Protein 7LXP (pdb70)

Solvent-accessible surface area: 10635 Å² total

Structure (mmCIF, N/CA/C/O backbone):
data_7LXP
#
_entry.id   7LXP
#
_cell.length_a   51.139
_cell.length_b   19.520
_cell.length_c   60.591
_cell.angle_alpha   90.00
_cell.angle_beta   109.37
_cell.angle_gamma   90.00
#
_symmetry.space_group_name_H-M   'P 1 21 1'
#
loop_
_entity.id
_entity.type
_entity.pdbx_description
1 polymer 'Collagen mimetic peptide'
2 water water
#
loop_
_atom_site.group_PDB
_atom_site.id
_atom_site.type_symbol
_atom_site.label_atom_id
_atom_site.label_alt_id
_atom_site.label_comp_id
_atom_site.label_asym_id
_atom_site.label_entity_id
_atom_site.label_seq_id
_atom_site.pdbx_PDB_ins_code
_atom_site.Cartn_x
_atom_site.Cartn_y
_atom_site.Cartn_z
_atom_site.occupancy
_atom_site.B_iso_or_equiv
_atom_site.auth_seq_id
_atom_site.auth_comp_id
_atom_site.auth_asym_id
_atom_site.auth_atom_id
_atom_site.pdbx_PDB_model_num
ATOM 1 N N . PRO A 1 1 ? 55.068 3.913 -22.7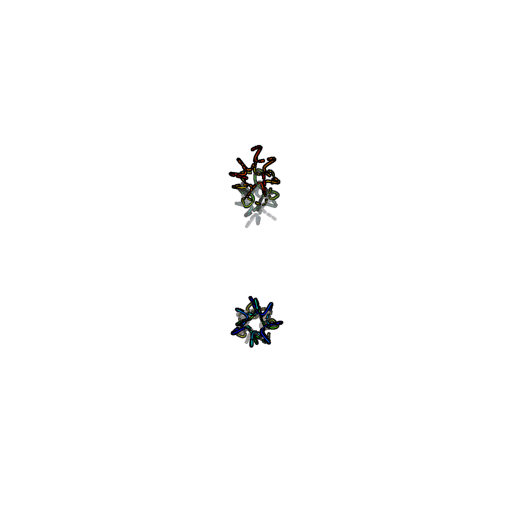28 1.00 17.78 1 PRO A N 1
ATOM 2 C CA . PRO A 1 1 ? 54.161 4.775 -21.967 1.00 17.39 1 PRO A CA 1
ATOM 3 C C . PRO A 1 1 ? 53.719 4.103 -20.675 1.00 12.22 1 PRO A C 1
ATOM 4 O O . PRO A 1 1 ? 53.855 2.891 -20.559 1.00 10.76 1 PRO A O 1
ATOM 32 N N . GLY A 1 3 ? 51.172 2.326 -18.017 1.00 7.03 3 GLY A N 1
ATOM 33 C CA . GLY A 1 3 ? 50.047 1.432 -18.206 1.00 6.95 3 GLY A CA 1
ATOM 34 C C . GLY A 1 3 ? 48.719 2.111 -18.021 1.00 6.71 3 GLY A C 1
ATOM 35 O O . GLY A 1 3 ? 48.640 3.292 -17.633 1.00 6.59 3 GLY A O 1
ATOM 39 N N . PRO A 1 4 ? 47.644 1.376 -18.284 1.00 6.66 4 PRO A N 1
ATOM 40 C CA . PRO A 1 4 ? 46.298 1.912 -18.085 1.00 8.61 4 PRO A CA 1
ATOM 41 C C . PRO A 1 4 ? 45.940 1.938 -16.614 1.00 6.75 4 PRO A C 1
ATOM 42 O O . PRO A 1 4 ? 46.595 1.292 -15.800 1.00 6.23 4 PRO A O 1
ATOM 68 N N . GLY A 1 6 ? 44.136 0.989 -13.120 1.00 5.72 6 GLY A N 1
ATOM 69 C CA . GLY A 1 6 ? 43.634 -0.226 -12.533 1.00 5.74 6 GLY A CA 1
ATOM 70 C C . GLY A 1 6 ? 42.120 -0.297 -12.542 1.00 5.59 6 GLY A C 1
ATOM 71 O O . GLY A 1 6 ? 41.433 0.653 -12.938 1.00 5.75 6 GLY A O 1
ATOM 75 N N . PRO A 1 7 ? 41.582 -1.441 -12.117 1.00 5.65 7 PRO A N 1
ATOM 76 C CA . PRO A 1 7 ? 40.131 -1.597 -12.057 1.00 5.84 7 PRO A CA 1
ATOM 77 C C . PRO A 1 7 ? 39.566 -0.858 -10.856 1.00 5.30 7 PRO A C 1
ATOM 78 O O . PRO A 1 7 ? 40.288 -0.492 -9.941 1.00 5.27 7 PRO A O 1
ATOM 104 N N . GLY A 1 9 ? 37.933 0.004 -7.291 1.00 4.89 9 GLY A N 1
ATOM 105 C CA .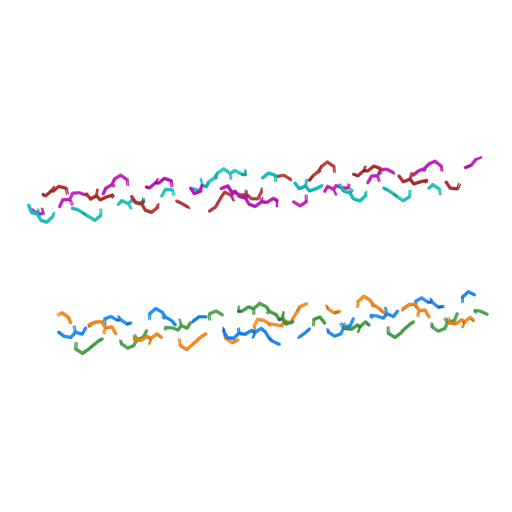 GLY A 1 9 ? 38.200 -0.563 -5.978 1.00 4.99 9 GLY A CA 1
ATOM 106 C C . GLY A 1 9 ? 37.001 -1.315 -5.426 1.00 4.97 9 GLY A C 1
ATOM 107 O O . GLY A 1 9 ? 35.906 -1.277 -5.979 1.00 4.87 9 GLY A O 1
ATOM 111 N N . PRO A 1 10 ? 37.209 -1.977 -4.296 1.00 5.12 10 PRO A N 1
ATOM 112 C CA . PRO A 1 10 ? 36.122 -2.753 -3.712 1.00 5.72 10 PRO A CA 1
ATOM 113 C C . PRO A 1 10 ? 35.008 -1.887 -3.173 1.00 5.41 10 PRO A C 1
ATOM 114 O O . PRO A 1 10 ? 35.177 -0.713 -2.842 1.00 5.22 10 PRO A O 1
ATOM 139 N N . GLY A 1 12 ? 32.615 -0.295 -0.414 1.00 4.74 12 GLY A N 1
ATOM 140 C CA . GLY A 1 12 ? 32.882 0.097 0.959 1.00 4.68 12 GLY A CA 1
ATOM 141 C C . GLY A 1 12 ? 32.121 -0.771 1.966 1.00 4.91 12 GLY A C 1
ATOM 142 O O . GLY A 1 12 ? 31.463 -1.721 1.569 1.00 5.58 12 GLY A O 1
ATOM 159 N N . PRO A 1 14 ? 29.597 -1.683 5.147 1.00 5.11 14 PRO A N 1
ATOM 160 C CA . PRO A 1 14 ? 28.170 -1.454 5.409 1.00 4.97 14 PRO A CA 1
ATOM 161 C C . PRO A 1 14 ? 27.946 -0.132 6.109 1.00 5.48 14 PRO A C 1
ATOM 162 O O . PRO A 1 14 ? 28.748 0.301 6.953 1.00 5.09 14 PRO A O 1
ATOM 173 N N . GLY A 1 15 ? 26.841 0.504 5.781 1.00 4.60 15 GLY A N 1
ATOM 174 C CA . GLY A 1 15 ? 26.455 1.725 6.435 1.00 4.73 15 GLY A CA 1
ATOM 175 C C . GLY A 1 15 ? 26.049 1.469 7.866 1.00 4.71 15 GLY A C 1
ATOM 176 O O . GLY A 1 15 ? 25.870 0.326 8.298 1.00 4.92 15 GLY A O 1
ATOM 180 N N . PRO A 1 16 ? 25.891 2.539 8.620 1.00 4.70 16 PRO A N 1
ATOM 181 C CA . PRO A 1 16 ? 25.522 2.408 10.034 1.00 5.35 16 PRO A CA 1
ATOM 182 C C . PRO A 1 16 ? 24.067 1.983 10.183 1.00 5.06 16 PRO A C 1
ATOM 183 O O . PRO A 1 16 ? 23.250 2.145 9.287 1.00 5.60 16 PRO A O 1
ATOM 194 N N . ARG A 1 17 ? 23.762 1.441 11.346 1.00 5.15 17 ARG A N 1
ATOM 195 C CA . ARG A 1 17 ? 22.403 0.994 11.636 1.00 5.60 17 ARG A CA 1
ATOM 196 C C . ARG A 1 17 ? 21.471 2.192 11.542 1.00 6.00 17 ARG A C 1
ATOM 197 O O . ARG A 1 17 ? 21.863 3.328 11.825 1.00 5.37 17 ARG A O 1
ATOM 224 N N . PRO A 1 19 ? 17.863 4.339 12.191 1.00 4.55 19 PRO A N 1
ATOM 225 C CA . PRO A 1 19 ? 17.261 4.936 13.376 1.00 6.97 19 PRO A CA 1
ATOM 226 C C . PRO A 1 19 ? 16.375 3.962 14.172 1.00 6.79 19 PRO A C 1
ATOM 227 O O . PRO A 1 19 ? 15.873 2.982 13.644 1.00 5.40 19 PRO A O 1
ATOM 252 N N . GLY A 1 21 ? 13.090 2.411 15.757 1.00 5.48 21 GLY A N 1
ATOM 253 C CA . GLY A 1 21 ? 11.733 2.380 15.255 1.00 5.21 21 GLY A CA 1
ATOM 254 C C . GLY A 1 21 ? 10.825 3.356 15.960 1.00 6.01 21 GLY A C 1
ATOM 255 O O . GLY A 1 21 ? 11.186 3.928 16.988 1.00 6.63 21 GLY A O 1
ATOM 259 N N . PRO A 1 22 ? 9.612 3.542 15.423 1.00 4.99 22 PRO A N 1
ATOM 260 C CA . PRO A 1 22 ? 8.610 4.389 16.059 1.00 6.39 22 PRO A CA 1
ATOM 261 C C . PRO A 1 22 ? 8.239 3.866 17.437 1.00 5.35 22 PRO A C 1
ATOM 262 O O . PRO A 1 22 ? 8.344 2.679 17.706 1.00 5.57 22 PRO A O 1
ATOM 288 N N . GLY A 1 24 ? 5.884 2.429 20.381 1.00 7.15 24 GLY A N 1
ATOM 289 C CA . GLY A 1 24 ? 4.791 1.495 20.288 1.00 7.72 24 GLY A CA 1
ATOM 290 C C . GLY A 1 24 ? 3.453 2.129 20.602 1.00 9.98 24 GLY A C 1
ATOM 291 O O . GLY A 1 24 ? 3.393 3.312 20.921 1.00 8.41 24 GLY A O 1
ATOM 295 N N . PRO A 1 25 ? 2.376 1.356 20.489 1.00 11.59 25 PRO A N 1
ATOM 296 C CA . PRO A 1 25 ? 0.998 1.767 20.765 1.00 14.81 25 PRO A CA 1
ATOM 297 C C . PRO A 1 25 ? 0.827 2.148 22.221 1.00 15.54 25 PRO A C 1
ATOM 298 O O . PRO A 1 25 ? 1.590 1.671 23.057 1.00 15.43 25 PRO A O 1
ATOM 323 N N . GLY A 1 27 ? -0.687 1.802 26.003 1.00 28.34 27 GLY A N 1
ATOM 324 C CA . GLY A 1 27 ? -1.029 0.628 26.792 1.00 34.40 27 GLY A CA 1
ATOM 325 C C . GLY A 1 27 ? -2.500 0.592 27.158 1.00 43.49 27 GLY A C 1
ATOM 326 O O . GLY A 1 27 ? -3.308 1.279 26.533 1.00 41.98 27 GLY A O 1
ATOM 330 N N . PRO A 1 28 ? -2.863 -0.219 28.167 1.00 53.60 28 PRO A N 1
ATOM 331 C CA . PRO A 1 28 ? -4.257 -0.295 28.627 1.00 59.70 28 PRO A CA 1
ATOM 332 C C . PRO A 1 28 ? -4.727 0.985 29.306 1.00 61.35 28 PRO A C 1
ATOM 333 O O . PRO A 1 28 ? -3.909 1.737 29.834 1.00 62.48 28 PRO A O 1
ATOM 375 N N . GLY B 1 3 ? 56.852 0.408 -19.841 1.00 8.68 3 GLY B N 1
ATOM 376 C CA . GLY B 1 3 ? 56.590 1.607 -19.102 1.00 9.90 3 GLY B CA 1
ATOM 377 C C . GLY B 1 3 ? 56.248 1.325 -17.657 1.00 8.56 3 GLY B C 1
ATOM 378 O O . GLY B 1 3 ? 56.135 0.168 -17.234 1.00 8.09 3 GLY B O 1
ATOM 382 N N . PRO B 1 4 ? 56.055 2.388 -16.881 1.00 8.12 4 PRO B N 1
ATOM 383 C CA . PRO B 1 4 ? 55.705 2.252 -15.471 1.00 8.89 4 PRO B CA 1
ATOM 384 C C . PRO B 1 4 ? 54.264 1.805 -15.324 1.00 7.35 4 PRO B C 1
ATOM 385 O O . PRO B 1 4 ? 53.506 1.864 -16.289 1.00 7.41 4 PRO B O 1
ATOM 411 N N . GLY B 1 6 ? 50.316 1.860 -14.522 1.00 6.61 6 GLY B N 1
ATOM 412 C CA . GLY B 1 6 ? 49.286 2.856 -14.715 1.00 6.41 6 GLY B CA 1
ATOM 413 C C . GLY B 1 6 ? 48.793 3.426 -13.412 1.00 6.31 6 GLY B C 1
ATOM 414 O O . GLY B 1 6 ? 49.166 2.991 -12.324 1.00 6.26 6 GLY B O 1
ATOM 418 N N . PRO B 1 7 ? 47.885 4.407 -13.507 1.00 6.67 7 PRO B N 1
ATOM 419 C CA . PRO B 1 7 ? 47.283 5.012 -12.330 1.00 8.53 7 PRO B CA 1
ATOM 420 C C . PRO B 1 7 ? 46.450 4.015 -11.529 1.00 7.19 7 PRO B C 1
ATOM 421 O O . PRO B 1 7 ? 46.016 2.981 -12.040 1.00 5.76 7 PRO B O 1
ATOM 447 N N . GLY B 1 9 ? 43.143 2.468 -9.948 1.00 5.32 9 GLY B N 1
ATOM 448 C CA . GLY B 1 9 ? 41.794 2.382 -10.468 1.00 5.18 9 GLY B CA 1
ATOM 449 C C . GLY B 1 9 ? 40.877 3.378 -9.767 1.00 4.98 9 GLY B C 1
ATOM 450 O O . GLY B 1 9 ? 41.229 3.941 -8.745 1.00 4.97 9 GLY B O 1
ATOM 454 N N . PRO B 1 10 ? 39.686 3.564 -10.335 1.00 4.87 10 PRO B N 1
ATOM 455 C CA . PRO B 1 10 ? 38.691 4.442 -9.720 1.00 6.13 10 PRO B CA 1
ATOM 456 C C . PRO B 1 10 ? 38.326 3.947 -8.319 1.00 4.70 10 PRO B C 1
ATOM 457 O O . PRO B 1 10 ? 38.460 2.772 -8.019 1.00 5.80 10 PRO B O 1
ATOM 483 N N . GLY B 1 12 ? 36.168 2.512 -5.261 1.00 5.11 12 GLY B N 1
ATOM 484 C CA . GLY B 1 12 ? 35.061 1.606 -5.190 1.00 6.60 12 GLY B CA 1
ATOM 485 C C . GLY B 1 12 ? 33.786 2.307 -4.800 1.00 6.42 12 GLY B C 1
ATOM 486 O O . GLY B 1 12 ? 33.822 3.505 -4.383 1.00 4.17 12 GLY B O 1
ATOM 503 N N . PRO B 1 14 ? 30.128 3.018 -2.927 1.00 5.69 14 PRO B N 1
ATOM 504 C CA . PRO B 1 14 ? 29.628 3.029 -1.560 1.00 4.65 14 PRO B CA 1
ATOM 505 C C . PRO B 1 14 ? 29.144 1.647 -1.176 1.00 5.23 14 PRO B C 1
ATOM 506 O O . PRO B 1 14 ? 28.687 0.889 -2.020 1.00 5.78 14 PRO B O 1
ATOM 517 N N . GLY B 1 15 ? 29.292 1.306 0.101 1.00 4.79 15 GLY B N 1
ATOM 518 C CA . GLY B 1 15 ? 28.942 -0.004 0.546 1.00 4.32 15 GLY B CA 1
ATOM 519 C C . GLY B 1 15 ? 27.430 -0.208 0.632 1.00 4.54 15 GLY B C 1
ATOM 520 O O . GLY B 1 15 ? 26.635 0.702 0.352 1.00 6.08 15 GLY B O 1
ATOM 524 N N . PRO B 1 16 ? 27.044 -1.413 1.025 1.00 4.45 16 PRO B N 1
ATOM 525 C CA . PRO B 1 16 ? 25.629 -1.692 1.250 1.00 4.44 16 PRO B CA 1
ATOM 526 C C . PRO B 1 16 ? 25.115 -0.870 2.412 1.00 4.35 16 PRO B C 1
ATOM 527 O O . PRO B 1 16 ? 25.854 -0.432 3.274 1.00 4.39 16 PRO B O 1
ATOM 538 N N . ARG B 1 17 ? 23.798 -0.694 2.427 1.00 4.27 17 ARG B N 1
ATOM 539 C CA . ARG B 1 17 ? 23.166 0.037 3.507 1.00 4.44 17 ARG B CA 1
ATOM 540 C C . ARG B 1 17 ? 23.340 -0.675 4.822 1.00 4.44 17 ARG B C 1
ATOM 541 O O . ARG B 1 17 ? 23.558 -1.908 4.870 1.00 4.67 17 ARG B O 1
ATOM 568 N N . PRO B 1 19 ? 22.392 -1.818 8.752 1.00 5.10 19 PRO B N 1
ATOM 569 C CA . PRO B 1 19 ? 21.351 -2.664 9.320 1.00 5.30 19 PRO B CA 1
ATOM 570 C C . PRO B 1 19 ? 20.126 -1.868 9.711 1.00 5.24 19 PRO B C 1
ATOM 571 O O . PRO B 1 19 ? 20.217 -0.675 9.997 1.00 4.97 19 PRO B O 1
ATOM 596 N N . GLY B 1 21 ? 17.430 -0.309 12.183 1.00 5.15 21 GLY B N 1
ATOM 597 C CA . GLY B 1 21 ? 17.580 0.180 13.541 1.00 5.34 21 GLY B CA 1
ATOM 598 C C . GLY B 1 21 ? 16.907 -0.747 14.536 1.00 5.69 21 GLY B C 1
ATOM 599 O O . GLY B 1 21 ? 16.178 -1.683 14.163 1.00 5.92 21 GLY B O 1
ATOM 603 N N . PRO B 1 22 ? 17.133 -0.481 15.821 1.00 5.95 22 PRO B N 1
ATOM 604 C CA . PRO B 1 22 ? 16.501 -1.285 16.862 1.00 6.32 22 PRO B CA 1
ATOM 605 C C . PRO B 1 22 ? 15.005 -1.006 16.949 1.00 6.21 22 PRO B C 1
ATOM 606 O O . PRO B 1 22 ? 14.521 0.022 16.482 1.00 5.88 22 PRO B O 1
ATOM 632 N N . GLY B 1 24 ? 11.535 0.266 18.301 1.00 6.17 24 GLY B N 1
ATOM 633 C CA . GLY B 1 24 ? 11.192 1.476 18.997 1.00 6.57 24 GLY B CA 1
ATOM 634 C C . GLY B 1 24 ? 10.966 1.252 20.471 1.00 6.56 24 GLY B C 1
ATOM 635 O O . GLY B 1 24 ? 10.883 0.119 20.954 1.00 6.89 24 GLY B O 1
ATOM 639 N N . PRO B 1 25 ? 10.861 2.351 21.225 1.00 6.60 25 PRO B N 1
ATOM 640 C CA . PRO B 1 25 ? 10.580 2.281 22.660 1.00 9.39 25 PRO B CA 1
ATOM 641 C C . PRO B 1 25 ? 9.129 1.877 22.934 1.00 7.48 25 PRO B C 1
ATOM 642 O O . PRO B 1 25 ? 8.292 1.949 22.052 1.00 6.80 25 PRO B O 1
ATOM 668 N N . GLY B 1 27 ? 5.306 2.112 23.975 1.00 9.30 27 GLY B N 1
ATOM 669 C CA . GLY B 1 27 ? 4.356 3.191 23.823 1.00 10.88 27 GLY B CA 1
ATOM 670 C C . GLY B 1 27 ? 4.001 3.816 25.155 1.00 15.14 27 GLY B C 1
ATOM 671 O O . GLY B 1 27 ? 4.426 3.336 26.203 1.00 14.62 27 GLY B O 1
ATOM 675 N N . PRO B 1 28 ? 3.227 4.907 25.124 1.00 17.81 28 PRO B N 1
ATOM 676 C CA . PRO B 1 28 ? 2.819 5.550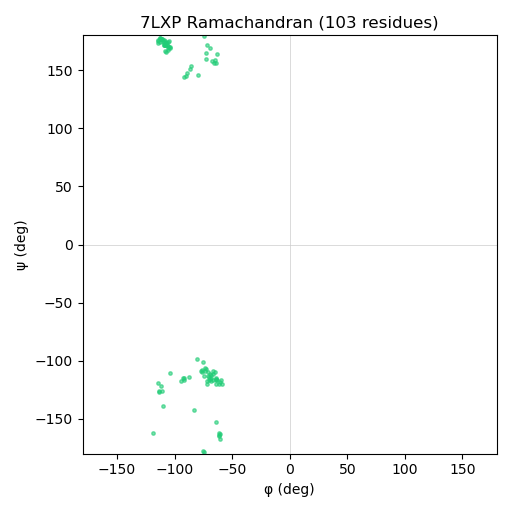 26.375 1.00 21.70 28 PRO B CA 1
ATOM 677 C C . PRO B 1 28 ? 1.734 4.759 27.087 1.00 27.54 28 PRO B C 1
ATOM 678 O O . PRO B 1 28 ? 1.354 3.676 26.650 1.00 21.96 28 PRO B O 1
ATOM 704 N N . GLY B 1 30 ? -2.197 4.054 28.155 1.00 46.47 30 GLY B N 1
ATOM 705 C CA . GLY B 1 30 ? -3.460 4.193 27.448 1.00 45.84 30 GLY B CA 1
ATOM 706 C C . GLY B 1 30 ? -4.345 5.285 28.018 1.00 45.88 30 GLY B C 1
ATOM 707 O O . GLY B 1 30 ? -4.294 5.579 29.212 1.00 49.59 30 GLY B O 1
ATOM 711 N N . PRO C 1 1 ? 57.094 -1.440 -24.592 1.00 19.32 1 PRO C N 1
ATOM 712 C CA . PRO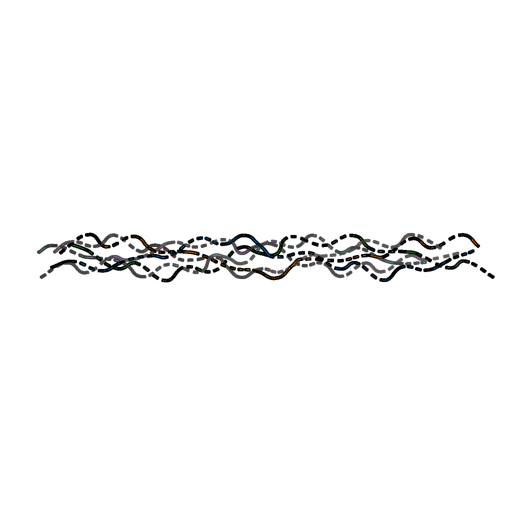 C 1 1 ? 55.634 -1.416 -24.634 1.00 15.20 1 PRO C CA 1
ATOM 713 C C . PRO C 1 1 ? 55.022 -0.680 -23.445 1.00 14.67 1 PRO C C 1
ATOM 714 O O . PRO C 1 1 ? 55.733 -0.297 -22.518 1.00 14.45 1 PRO C O 1
ATOM 742 N N . GLY C 1 3 ? 53.243 0.123 -19.909 1.00 7.72 3 GLY C N 1
ATOM 743 C CA . GLY C 1 3 ? 53.464 -0.506 -18.630 1.00 7.65 3 GLY C CA 1
ATOM 744 C C . GLY C 1 3 ? 52.273 -1.319 -18.156 1.00 7.50 3 GLY C C 1
ATOM 745 O O . GLY C 1 3 ? 51.207 -1.353 -18.797 1.00 7.76 3 GLY C O 1
ATOM 749 N N . PRO C 1 4 ? 52.416 -1.9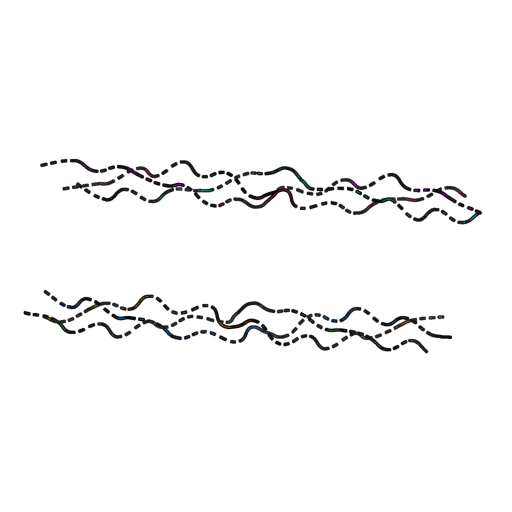76 -17.013 1.00 7.48 4 PRO C N 1
ATOM 750 C CA . PRO C 1 4 ? 51.344 -2.795 -16.446 1.00 7.69 4 PRO C CA 1
ATOM 751 C C . PRO C 1 4 ? 50.167 -1.948 -16.010 1.00 7.05 4 PRO C C 1
ATOM 752 O O . PRO C 1 4 ? 50.282 -0.749 -15.736 1.00 6.91 4 PRO C O 1
ATOM 778 N N . GLY C 1 6 ? 47.514 -0.290 -13.529 1.00 6.30 6 GLY C N 1
ATOM 779 C CA . GLY C 1 6 ? 47.614 0.187 -12.162 1.00 6.20 6 GLY C CA 1
ATOM 780 C C . GLY C 1 6 ? 46.950 -0.760 -11.189 1.00 6.47 6 GLY C C 1
ATOM 781 O O . GLY C 1 6 ? 46.235 -1.692 -11.583 1.00 6.20 6 GLY C O 1
ATOM 785 N N . PRO C 1 7 ? 47.178 -0.521 -9.900 1.00 6.28 7 PRO C N 1
ATOM 786 C CA . PRO C 1 7 ? 46.514 -1.310 -8.868 1.00 6.15 7 PRO C CA 1
ATOM 787 C C . PRO C 1 7 ? 45.024 -0.983 -8.805 1.00 5.90 7 PRO C C 1
ATOM 788 O O . PRO C 1 7 ? 44.598 0.050 -9.298 1.00 5.71 7 PRO C O 1
ATOM 814 N N . GLY C 1 9 ? 41.555 0.382 -7.342 1.00 5.26 9 GLY C N 1
ATOM 815 C CA . GLY C 1 9 ? 41.274 1.587 -6.600 1.00 5.93 9 GLY C CA 1
ATOM 816 C C . GLY C 1 9 ? 41.065 1.310 -5.121 1.00 5.32 9 GLY C C 1
ATOM 817 O O . GLY C 1 9 ? 40.922 0.148 -4.699 1.00 5.70 9 GLY C O 1
ATOM 821 N N . PRO C 1 10 ? 41.008 2.370 -4.324 1.00 5.09 10 PRO C N 1
ATOM 822 C CA . PRO C 1 10 ? 40.700 2.204 -2.894 1.00 5.14 10 PRO C CA 1
ATOM 823 C C . PRO C 1 10 ? 39.268 1.747 -2.707 1.00 4.98 10 PRO C C 1
ATOM 824 O O . PRO C 1 10 ? 38.449 1.935 -3.591 1.00 4.81 10 PRO C O 1
ATOM 850 N N . GLY C 1 12 ? 35.411 1.930 -1.545 1.00 4.56 12 GLY C N 1
ATOM 851 C CA . GLY C 1 12 ? 34.453 3.023 -1.425 1.00 5.30 12 GLY C CA 1
ATOM 852 C C . GLY C 1 12 ? 34.108 3.331 0.020 1.00 4.76 12 GLY C C 1
ATOM 853 O O . GLY C 1 12 ? 34.641 2.694 0.947 1.00 4.60 12 GLY C O 1
ATOM 870 N N . PRO C 1 14 ? 31.682 3.949 3.391 1.00 4.42 14 PRO C N 1
ATOM 871 C CA . PRO C 1 14 ? 30.569 3.263 4.065 1.00 4.43 14 PRO C CA 1
ATOM 872 C C . PRO C 1 14 ? 29.275 3.555 3.322 1.00 4.57 14 PRO C C 1
ATOM 873 O O . PRO C 1 14 ? 29.090 4.665 2.799 1.00 4.70 14 PRO C O 1
ATOM 884 N N . GLY C 1 15 ? 28.391 2.579 3.294 1.00 4.19 15 GLY C N 1
ATOM 885 C CA . GLY C 1 15 ? 27.137 2.745 2.632 1.00 4.01 15 GLY C CA 1
ATOM 886 C C . GLY C 1 15 ? 26.149 3.610 3.409 1.00 3.93 15 GLY C C 1
ATOM 887 O O . GLY C 1 15 ? 26.455 4.111 4.505 1.00 4.02 15 GLY C O 1
ATOM 891 N N . PRO C 1 16 ? 24.950 3.759 2.852 1.00 3.96 16 PRO C N 1
ATOM 892 C CA . PRO C 1 16 ? 23.928 4.565 3.518 1.00 4.09 16 PRO C CA 1
ATOM 893 C C . PRO C 1 16 ? 23.480 3.933 4.828 1.00 4.25 16 PRO C C 1
ATOM 894 O O . PRO C 1 16 ? 23.595 2.721 5.038 1.00 4.79 16 PRO C O 1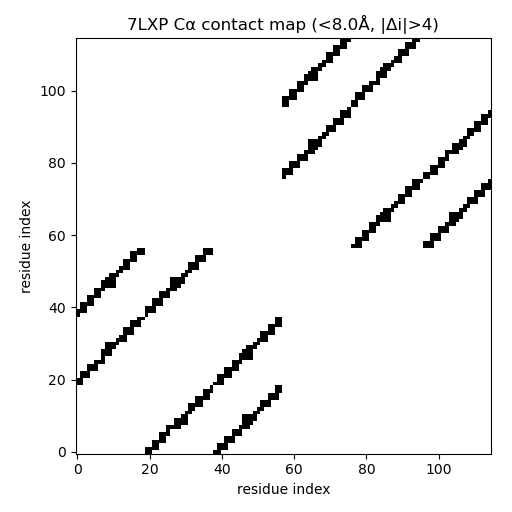
ATOM 905 N N . ARG C 1 17 ? 22.967 4.785 5.702 1.00 4.24 17 ARG C N 1
ATOM 906 C CA . ARG C 1 17 ? 22.404 4.329 6.955 1.00 4.64 17 ARG C CA 1
ATOM 907 C C . ARG C 1 17 ? 21.217 3.410 6.661 1.00 4.30 17 ARG C C 1
ATOM 908 O O . ARG C 1 17 ? 20.484 3.596 5.691 1.00 4.04 17 ARG C O 1
ATOM 935 N N . PRO C 1 19 ? 17.727 1.248 7.451 1.00 4.54 19 PRO C N 1
ATOM 936 C CA . PRO C 1 19 ? 16.333 1.650 7.658 1.00 6.17 19 PRO C CA 1
ATOM 937 C C . PRO C 1 19 ? 15.978 1.817 9.129 1.00 5.39 19 PRO C C 1
ATOM 938 O O . PRO C 1 19 ? 16.625 1.247 10.004 1.00 5.43 19 PRO C O 1
ATOM 963 N N . GLY C 1 21 ? 14.056 1.064 12.592 1.00 6.28 21 GLY C N 1
ATOM 964 C CA . GLY C 1 21 ? 13.599 -0.175 13.173 1.00 5.20 21 GLY C CA 1
ATOM 965 C C . GLY C 1 21 ? 12.073 -0.281 13.153 1.00 6.02 21 GLY C C 1
ATOM 966 O O . GLY C 1 21 ? 11.385 0.644 12.744 1.00 6.51 21 GLY C O 1
ATOM 970 N N . PRO C 1 22 ? 11.564 -1.424 13.595 1.00 5.50 22 PRO C N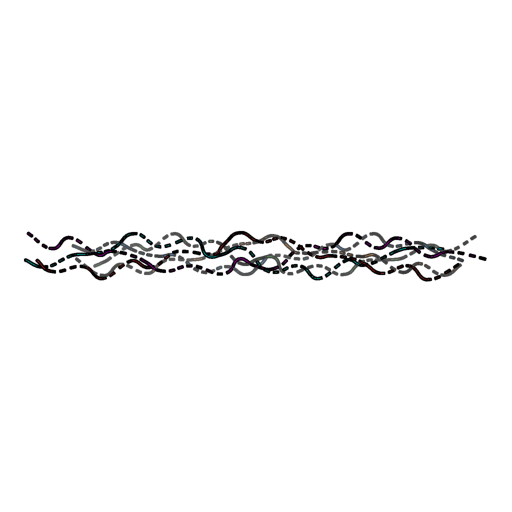 1
ATOM 971 C CA . PRO C 1 22 ? 10.110 -1.614 13.673 1.00 5.56 22 PRO C CA 1
ATOM 972 C C . PRO C 1 22 ? 9.533 -0.904 14.878 1.00 5.63 22 PRO C C 1
ATOM 973 O O . PRO C 1 22 ? 10.235 -0.528 15.794 1.00 5.73 22 PRO C O 1
ATOM 999 N N . GLY C 1 24 ? 7.872 -0.036 18.445 1.00 6.20 24 GLY C N 1
ATOM 1000 C CA . GLY C 1 24 ? 8.128 -0.571 19.770 1.00 6.63 24 GLY C CA 1
ATOM 1001 C C . GLY C 1 24 ? 6.948 -1.323 20.324 1.00 6.93 24 GLY C C 1
ATOM 1002 O O . GLY C 1 24 ? 5.880 -1.348 19.722 1.00 7.47 24 GLY C O 1
ATOM 1006 N N . PRO C 1 25 ? 7.120 -1.918 21.506 1.00 7.38 25 PRO C N 1
ATOM 1007 C CA . PRO C 1 25 ? 6.049 -2.688 22.145 1.00 9.42 25 PRO C CA 1
ATOM 1008 C C . PRO C 1 25 ? 4.920 -1.802 22.618 1.00 9.58 25 PRO C C 1
ATOM 1009 O O . PRO C 1 25 ? 5.108 -0.608 22.841 1.00 8.62 25 PRO C O 1
ATOM 1035 N N . GLY C 1 27 ? 2.528 0.075 25.166 1.00 17.36 27 GLY C N 1
ATOM 1036 C CA . GLY C 1 27 ? 2.881 0.703 26.424 1.00 19.48 27 GLY C CA 1
ATOM 1037 C C . GLY C 1 27 ? 2.302 0.002 27.640 1.00 26.53 27 GLY C C 1
ATOM 1038 O O . GLY C 1 27 ? 1.524 -0.944 27.501 1.00 19.08 27 GLY C O 1
ATOM 1042 N N . PRO C 1 28 ? 2.690 0.455 28.843 1.00 27.52 28 PRO C N 1
ATOM 1043 C CA . PRO C 1 28 ? 2.125 -0.096 30.078 1.00 35.78 28 PRO C CA 1
ATOM 1044 C C . PRO C 1 28 ? 0.855 0.637 30.492 1.00 36.15 28 PRO C C 1
ATOM 1045 O O . PRO C 1 28 ? 0.491 1.638 29.878 1.00 35.48 28 PRO C O 1
ATOM 1087 N N . GLY D 1 3 ? -16.544 21.527 17.641 1.00 19.68 3 GLY D N 1
ATOM 1088 C CA . GLY D 1 3 ? -15.290 22.047 18.146 1.00 20.36 3 GLY D CA 1
ATOM 1089 C C . GLY D 1 3 ? -14.603 22.959 17.152 1.00 15.28 3 GLY D C 1
ATOM 1090 O O . GLY D 1 3 ? -15.025 23.056 15.995 1.00 15.06 3 GLY D O 1
ATOM 1094 N N . PRO D 1 4 ? -13.537 23.638 17.590 1.00 11.08 4 PRO D N 1
ATOM 1095 C CA . PRO D 1 4 ? -12.799 24.518 16.686 1.00 12.13 4 PRO D CA 1
ATOM 1096 C C . PRO D 1 4 ? -12.053 23.746 15.600 1.00 9.08 4 PRO D C 1
ATOM 1097 O O . PRO D 1 4 ? -11.722 22.581 15.768 1.00 8.48 4 PRO D O 1
ATOM 1123 N N . GLY D 1 6 ? -9.010 22.323 13.434 1.00 7.21 6 GLY D N 1
ATOM 1124 C CA . GLY D 1 6 ? -7.664 21.967 13.795 1.00 6.04 6 GLY D CA 1
ATOM 1125 C C . GLY D 1 6 ? -6.631 22.861 13.158 1.00 6.42 6 GLY D C 1
ATOM 1126 O O . GLY D 1 6 ? -6.962 23.724 12.349 1.00 7.01 6 GLY D O 1
ATOM 1130 N N . PRO D 1 7 ? -5.356 22.665 13.528 1.00 6.58 7 PRO D N 1
ATOM 1131 C CA . PRO D 1 7 ? -4.254 23.417 12.955 1.00 8.37 7 PRO D CA 1
ATOM 1132 C C . PRO D 1 7 ? -4.048 23.088 11.487 1.00 6.71 7 PRO D C 1
ATOM 1133 O O . PRO D 1 7 ? -4.433 22.029 11.023 1.00 5.60 7 PRO D O 1
ATOM 1158 N N . GLY D 1 9 ? -2.172 21.583 8.371 1.00 5.27 9 GLY D N 1
ATOM 1159 C CA . GLY D 1 9 ? -1.401 20.353 8.243 1.00 5.44 9 GLY D CA 1
ATOM 1160 C C . GLY D 1 9 ? 0.086 20.611 8.134 1.00 4.91 9 GLY D C 1
ATOM 1161 O O . GLY D 1 9 ? 0.556 21.760 8.049 1.00 5.10 9 GLY D O 1
ATOM 1165 N N . PRO D 1 10 ? 0.847 19.532 8.156 1.00 4.69 10 PRO D N 1
ATOM 1166 C CA . PRO D 1 10 ? 2.310 19.636 8.056 1.00 4.60 10 PRO D CA 1
ATOM 1167 C C . PRO D 1 10 ? 2.679 20.075 6.661 1.00 4.63 10 PRO D C 1
ATOM 1168 O O . PRO D 1 10 ? 1.898 19.932 5.702 1.00 4.95 10 PRO D O 1
ATOM 1194 N N . GLY D 1 12 ? 4.277 19.926 2.957 1.00 5.82 12 GLY D N 1
ATOM 1195 C CA . GLY D 1 12 ? 4.381 18.867 1.978 1.00 5.23 12 GLY D CA 1
ATOM 1196 C C . GLY D 1 12 ? 5.817 18.438 1.750 1.00 5.47 12 GLY D C 1
ATOM 1197 O O . GLY D 1 12 ? 6.734 18.975 2.371 1.00 6.20 12 GLY D O 1
ATOM 1214 N N . PRO D 1 14 ? 9.288 17.585 -0.468 1.00 6.17 14 PRO D N 1
ATOM 1215 C CA . PRO D 1 14 ? 10.091 18.378 -1.394 1.00 4.98 14 PRO D CA 1
ATOM 1216 C C . PRO D 1 14 ? 9.567 18.345 -2.811 1.00 6.70 14 PRO D C 1
ATOM 1217 O O . PRO D 1 14 ? 8.917 17.372 -3.251 1.00 6.54 14 PRO D O 1
ATOM 1228 N N . GLY D 1 15 ? 9.871 19.393 -3.549 1.00 5.27 15 GLY D N 1
ATOM 1229 C CA . GLY D 1 15 ? 9.512 19.443 -4.943 1.00 4.88 15 GLY D CA 1
ATOM 1230 C C . GLY D 1 15 ? 10.379 18.498 -5.739 1.00 4.79 15 GLY D C 1
ATOM 1231 O O . GLY D 1 15 ? 11.371 17.976 -5.236 1.00 5.28 15 GLY D O 1
ATOM 1235 N N . PRO D 1 16 ? 10.053 18.316 -7.006 1.00 5.00 16 PRO D N 1
ATOM 1236 C CA . PRO D 1 16 ? 10.902 17.490 -7.870 1.00 4.96 16 PRO D CA 1
ATOM 1237 C C . PRO D 1 16 ? 12.266 18.128 -8.032 1.00 4.97 16 PRO D C 1
ATOM 1238 O O . PRO D 1 16 ? 12.435 19.338 -7.853 1.00 5.12 16 PRO D O 1
ATOM 1249 N N . ARG D 1 17 ? 13.239 17.302 -8.352 1.00 4.84 17 ARG D N 1
ATOM 1250 C CA . ARG D 1 17 ? 14.590 17.745 -8.630 1.00 5.36 17 ARG D CA 1
ATOM 1251 C C . ARG D 1 17 ? 14.582 18.698 -9.813 1.00 6.41 17 ARG D C 1
ATOM 1252 O O . ARG D 1 17 ? 13.816 18.533 -10.766 1.00 5.46 17 ARG D O 1
ATOM 1279 N N . PRO D 1 19 ? 16.115 21.085 -13.000 1.00 7.48 19 PRO D N 1
ATOM 1280 C CA . PRO D 1 19 ? 16.573 20.727 -14.346 1.00 9.37 19 PRO D CA 1
ATOM 1281 C C . PRO D 1 19 ? 18.062 20.443 -14.393 1.00 8.77 19 PRO D C 1
ATOM 1282 O O . PRO D 1 19 ? 18.815 20.902 -13.546 1.00 6.88 19 PRO D O 1
ATOM 1307 N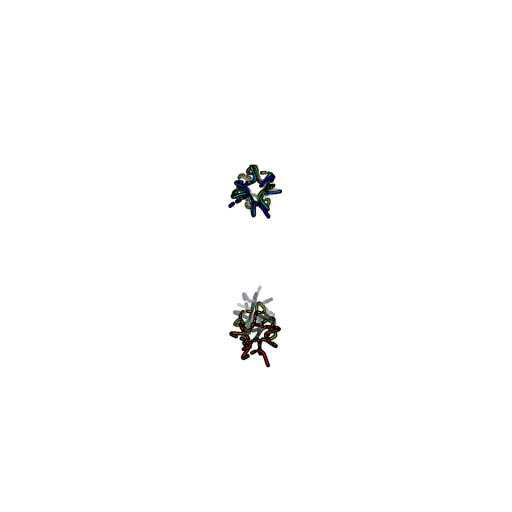 N . GLY D 1 21 ? 21.849 21.074 -15.533 1.00 8.62 21 GLY D N 1
ATOM 1308 C CA . GLY D 1 21 ? 22.544 22.321 -15.752 1.00 8.36 21 GLY D CA 1
ATOM 1309 C C . GLY D 1 21 ? 22.784 22.597 -17.219 1.00 8.38 21 GLY D C 1
ATOM 1310 O O . GLY D 1 21 ? 22.524 21.744 -18.067 1.00 9.17 21 GLY D O 1
ATOM 1314 N N . PRO D 1 22 ? 23.303 23.786 -17.520 1.00 10.78 22 PRO D N 1
ATOM 1315 C CA . PRO D 1 22 ? 23.623 24.108 -18.920 1.00 15.45 22 PRO D CA 1
ATOM 1316 C C . PRO D 1 22 ? 24.788 23.262 -19.417 1.00 11.79 22 PRO D C 1
ATOM 1317 O O . PRO D 1 22 ? 25.520 22.696 -18.613 1.00 9.68 22 PRO D O 1
ATOM 1343 N N . GLY D 1 24 ? 28.453 22.184 -20.727 1.00 8.96 24 GLY D N 1
ATOM 1344 C CA . GLY D 1 24 ? 29.761 22.629 -20.290 1.00 8.16 24 GLY D CA 1
ATOM 1345 C C . GLY D 1 24 ? 30.400 23.518 -21.330 1.00 8.71 24 GLY D C 1
ATOM 1346 O O . GLY D 1 24 ? 29.912 23.624 -22.449 1.00 10.22 24 GLY D O 1
ATOM 1350 N N . PRO D 1 25 ? 31.520 24.133 -20.974 1.00 11.11 25 PRO D N 1
ATOM 1351 C CA . PRO D 1 25 ? 32.240 24.977 -21.928 1.00 13.26 25 PRO D CA 1
ATOM 1352 C C . PRO D 1 25 ? 32.967 24.144 -22.975 1.00 10.23 25 PRO D C 1
ATOM 1353 O O . PRO D 1 25 ? 33.124 22.927 -22.811 1.00 9.71 25 PRO D O 1
ATOM 1379 N N . GLY D 1 27 ? 35.886 22.315 -25.044 1.00 10.38 27 GLY D N 1
ATOM 1380 C CA . GLY D 1 27 ? 37.155 21.730 -24.674 1.00 11.36 27 GLY D CA 1
ATOM 1381 C C . GLY D 1 27 ? 38.317 22.598 -25.131 1.00 10.39 27 GLY D C 1
ATOM 1382 O O . GLY D 1 27 ? 38.150 23.497 -25.954 1.00 10.95 27 GLY D O 1
ATOM 1386 N N . PRO D 1 28 ? 39.524 22.330 -24.605 1.00 10.59 28 PRO D N 1
ATOM 1387 C CA . PRO D 1 28 ? 40.709 23.086 -25.015 1.00 12.47 28 PRO D CA 1
ATOM 1388 C C . PRO D 1 28 ? 41.153 22.728 -26.432 1.00 11.96 28 PRO D C 1
ATOM 1389 O O . PRO D 1 28 ? 40.762 21.695 -26.971 1.00 10.28 28 PRO D O 1
ATOM 1415 N N . GLY D 1 30 ? 43.512 21.390 -29.594 1.00 21.19 30 GLY D N 1
ATOM 1416 C CA . GLY D 1 30 ? 44.382 20.234 -29.746 1.00 27.11 30 GLY D CA 1
ATOM 1417 C C . GLY D 1 30 ? 45.836 20.626 -29.922 1.00 32.69 30 GLY D C 1
ATOM 1418 O O . GLY D 1 30 ? 46.153 21.809 -30.054 1.00 33.22 30 GLY D O 1
ATOM 1422 N N . PRO E 1 1 ? -19.261 17.302 18.739 1.00 30.54 1 PRO E N 1
ATOM 1423 C CA . PRO E 1 1 ? -18.165 16.401 18.365 1.00 27.96 1 PRO E CA 1
ATOM 1424 C C . PRO E 1 1 ? -16.852 17.149 18.174 1.00 21.96 1 PRO E C 1
ATOM 1425 O O . PRO E 1 1 ? -16.846 18.380 18.228 1.00 28.80 1 PRO E O 1
ATOM 1453 N N . GLY E 1 3 ? -13.758 19.092 16.457 1.00 17.46 3 GLY E N 1
ATOM 1454 C CA . GLY E 1 3 ? -13.787 20.074 15.394 1.00 13.85 3 GLY E CA 1
ATOM 1455 C C . GLY E 1 3 ? -13.302 19.490 14.079 1.00 10.87 3 GLY E C 1
ATOM 1456 O O . GLY E 1 3 ? -12.778 18.364 14.033 1.00 12.03 3 GLY E O 1
ATOM 1460 N N . PRO E 1 4 ? -13.469 20.248 12.996 1.00 10.47 4 PRO E N 1
ATOM 1461 C CA . PRO E 1 4 ? -13.051 19.749 11.684 1.00 9.82 4 PRO E CA 1
ATOM 1462 C C . PRO E 1 4 ? -11.537 19.778 11.520 1.00 7.74 4 PRO E C 1
ATOM 1463 O O . PRO E 1 4 ? -10.834 20.510 12.201 1.00 7.76 4 PRO E O 1
ATOM 1488 N N . GLY E 1 6 ? -7.962 20.794 10.184 1.00 5.79 6 GLY E N 1
ATOM 1489 C CA . GLY E 1 6 ? -7.492 22.092 9.772 1.00 5.94 6 GLY E CA 1
ATOM 1490 C C . GLY E 1 6 ? -7.257 22.141 8.274 1.00 5.94 6 GLY E C 1
ATOM 1491 O O . GLY E 1 6 ? -7.398 21.125 7.571 1.00 5.82 6 GLY E O 1
ATOM 1495 N N . PRO E 1 7 ? -6.887 23.318 7.768 1.00 6.13 7 PRO E N 1
ATOM 1496 C CA . PRO E 1 7 ? -6.586 23.459 6.340 1.00 6.61 7 PRO E CA 1
ATOM 1497 C C . PRO E 1 7 ? -5.360 22.632 5.945 1.00 5.88 7 PRO E C 1
ATOM 1498 O O . PRO E 1 7 ? -4.585 22.223 6.809 1.00 5.67 7 PRO E O 1
ATOM 1523 N N . GLY E 1 9 ? -1.591 21.868 4.796 1.00 5.36 9 GLY E N 1
ATOM 1524 C CA . GLY E 1 9 ? -0.362 22.467 5.224 1.00 5.32 9 GLY E CA 1
ATOM 1525 C C . GLY E 1 9 ? 0.297 23.275 4.127 1.00 5.48 9 GLY E C 1
ATOM 1526 O O . GLY E 1 9 ? -0.179 23.295 2.993 1.00 5.61 9 GLY E O 1
ATOM 1530 N N . PRO E 1 10 ? 1.416 23.917 4.459 1.00 5.51 10 PRO E N 1
ATOM 1531 C CA . PRO E 1 10 ? 2.134 24.714 3.465 1.00 8.40 10 PRO E CA 1
ATOM 1532 C C . PRO E 1 10 ? 2.803 23.829 2.425 1.00 5.67 10 PRO E C 1
ATOM 1533 O O . PRO E 1 10 ? 3.029 22.644 2.647 1.00 5.94 10 PRO E O 1
ATOM 1558 N N . GLY E 1 12 ? 5.838 22.163 0.491 1.00 8.34 12 GLY E N 1
ATOM 1559 C CA . GLY E 1 12 ? 7.125 21.731 0.981 1.00 7.25 12 GLY E CA 1
ATOM 1560 C C . GLY E 1 12 ? 8.282 22.528 0.427 1.00 6.55 12 GLY E C 1
ATOM 1561 O O . GLY E 1 12 ? 8.087 23.518 -0.287 1.00 7.44 12 GLY E O 1
ATOM 1578 N N . PRO E 1 14 ? 11.764 23.443 -1.560 1.00 7.36 14 PRO E N 1
ATOM 1579 C CA . PRO E 1 14 ? 12.194 23.344 -2.944 1.00 7.44 14 PRO E CA 1
ATOM 1580 C C . PRO E 1 14 ? 12.885 22.008 -3.187 1.00 7.92 14 PRO E C 1
ATOM 1581 O O . PRO E 1 14 ? 13.597 21.508 -2.317 1.00 6.81 14 PRO E O 1
ATOM 1592 N N . GLY E 1 15 ? 12.685 21.443 -4.350 1.00 4.98 15 GLY E N 1
ATOM 1593 C CA . GLY E 1 15 ? 13.324 20.217 -4.734 1.00 5.31 15 GLY E CA 1
ATOM 1594 C C . GLY E 1 15 ? 14.824 20.420 -4.800 1.00 4.76 15 GLY E C 1
ATOM 1595 O O . GLY E 1 15 ? 15.337 21.552 -4.892 1.00 5.73 15 GLY E O 1
ATOM 1599 N N . PRO E 1 16 ? 15.564 19.320 -4.815 1.00 4.92 16 PRO E N 1
ATOM 1600 C CA . PRO E 1 16 ? 17.019 19.426 -4.865 1.00 4.77 16 PRO E CA 1
ATOM 1601 C C . PRO E 1 16 ? 17.487 19.867 -6.236 1.00 5.92 16 PRO E C 1
ATOM 1602 O O . PRO E 1 16 ? 16.751 19.836 -7.237 1.00 5.31 16 PRO E O 1
ATOM 1613 N N . ARG E 1 17 ? 18.742 20.279 -6.273 1.00 8.26 17 ARG E N 1
ATOM 1614 C CA . ARG E 1 17 ? 19.378 20.721 -7.487 1.00 8.95 17 ARG E CA 1
ATOM 1615 C C . ARG E 1 17 ? 19.416 19.603 -8.501 1.00 6.13 17 ARG E C 1
ATOM 1616 O O . ARG E 1 17 ? 19.620 18.431 -8.153 1.00 6.19 17 ARG E O 1
ATOM 1643 N N . PRO E 1 19 ? 20.641 17.574 -11.991 1.00 8.54 19 PRO E N 1
ATOM 1644 C CA . PRO E 1 19 ? 21.915 16.952 -12.355 1.00 9.70 19 PRO E CA 1
ATOM 1645 C C . PRO E 1 19 ? 22.830 17.903 -13.118 1.00 7.49 19 PRO E C 1
ATOM 1646 O O . PRO E 1 19 ? 22.382 18.909 -13.698 1.00 6.66 19 PRO E O 1
ATOM 1672 N N . GLY E 1 21 ? 24.998 19.472 -16.114 1.00 6.33 21 GLY E N 1
ATOM 1673 C CA . GLY E 1 21 ? 24.648 19.627 -17.511 1.00 6.75 21 GLY E CA 1
ATOM 1674 C C . GLY E 1 21 ? 25.422 18.666 -18.395 1.00 8.03 21 GLY E C 1
ATOM 1675 O O . GLY E 1 21 ? 26.355 18.016 -17.941 1.00 8.79 21 GLY E O 1
ATOM 1679 N N . PRO E 1 22 ? 25.042 18.608 -19.686 1.00 11.25 22 PRO E N 1
ATOM 1680 C CA . PRO E 1 22 ? 25.787 17.786 -20.640 1.00 12.97 22 PRO E CA 1
ATOM 1681 C C . PRO E 1 22 ? 27.208 18.298 -20.808 1.00 10.72 22 PRO E C 1
ATOM 1682 O O . PRO E 1 22 ? 27.467 19.472 -20.585 1.00 10.16 22 PRO E O 1
ATOM 1708 N N . GLY E 1 24 ? 30.443 19.875 -22.605 1.00 8.22 24 GLY E N 1
ATOM 1709 C CA . GLY E 1 24 ? 30.579 20.866 -23.637 1.00 9.85 24 GLY E CA 1
ATOM 1710 C C . GLY E 1 24 ? 31.052 20.284 -24.965 1.00 10.84 24 GLY E C 1
ATOM 1711 O O . GLY E 1 24 ? 31.420 19.105 -25.034 1.00 12.57 24 GLY E O 1
ATOM 1715 N N . PRO E 1 25 ? 31.041 21.096 -26.007 1.00 12.69 25 PRO E N 1
ATOM 1716 C CA . PRO E 1 25 ? 31.516 20.650 -27.326 1.00 15.03 25 PRO E CA 1
ATOM 1717 C C . PRO E 1 25 ? 33.031 20.498 -27.339 1.00 14.35 25 PRO E C 1
ATOM 1718 O O . PRO E 1 25 ? 33.731 21.015 -26.463 1.00 11.93 25 PRO E O 1
ATOM 1744 N N . GLY E 1 27 ? 37.020 21.043 -28.285 1.00 11.40 27 GLY E N 1
ATOM 1745 C CA . GLY E 1 27 ? 37.859 22.132 -28.729 1.00 14.99 27 GLY E CA 1
ATOM 1746 C C . GLY E 1 27 ? 38.221 21.937 -30.189 1.00 18.53 27 GLY E C 1
ATOM 1747 O O . GLY E 1 27 ? 37.954 20.872 -30.757 1.00 17.81 27 GLY E O 1
ATOM 1751 N N . PRO E 1 28 ? 38.850 22.941 -30.802 1.00 21.28 28 PRO E N 1
ATOM 1752 C CA . PRO E 1 28 ? 39.215 22.846 -32.223 1.00 25.87 28 PRO E CA 1
ATOM 1753 C C . PRO E 1 28 ? 40.528 22.112 -32.474 1.00 28.86 28 PRO E C 1
ATOM 1754 O O . PRO E 1 28 ? 41.257 21.813 -31.528 1.00 24.57 28 PRO E O 1
ATOM 1780 N N . GLY E 1 30 ? 44.351 21.881 -34.960 1.00 43.76 30 GLY E N 1
ATOM 1781 C CA . GLY E 1 30 ? 45.471 22.783 -35.176 1.00 32.39 30 GLY E CA 1
ATOM 1782 C C . GLY E 1 30 ? 45.539 23.268 -36.611 1.00 37.32 30 GLY E C 1
ATOM 1783 O O . GLY E 1 30 ? 46.485 23.954 -37.014 1.00 35.41 30 GLY E O 1
ATOM 1803 N N . GLY F 1 3 ? -16.969 20.975 21.187 1.00 31.49 3 GLY F N 1
ATOM 1804 C CA . GLY F 1 3 ? -16.229 19.751 21.400 1.00 25.19 3 GLY F CA 1
ATOM 1805 C C . GLY F 1 3 ? -14.736 20.005 21.307 1.00 22.65 3 GLY F C 1
ATOM 1806 O O . GLY F 1 3 ? -14.307 21.150 21.185 1.00 26.47 3 GLY F O 1
ATOM 1810 N N . PRO F 1 4 ? -13.937 18.936 21.370 1.00 23.95 4 PRO F N 1
ATOM 1811 C CA . PRO F 1 4 ? -12.482 19.053 21.267 1.00 20.80 4 PRO F CA 1
ATOM 1812 C C . PRO F 1 4 ? -12.057 19.709 19.950 1.00 21.94 4 PRO F C 1
ATOM 1813 O O . PRO F 1 4 ? -12.782 19.644 18.954 1.00 19.71 4 PRO F O 1
ATOM 1839 N N . GLY F 1 6 ? -10.295 20.211 16.348 1.00 8.99 6 GLY F N 1
ATOM 1840 C CA . GLY F 1 6 ? -10.078 19.283 15.258 1.00 9.08 6 GLY F CA 1
ATOM 1841 C C . GLY F 1 6 ? -8.623 18.904 15.134 1.00 8.38 6 GLY F C 1
ATOM 1842 O O . GLY F 1 6 ? -7.749 19.533 15.730 1.00 9.99 6 GLY F O 1
ATOM 1846 N N . PRO F 1 7 ? -8.347 17.846 14.359 1.00 8.36 7 PRO F N 1
ATOM 1847 C CA . PRO F 1 7 ? -6.979 17.399 14.148 1.00 9.10 7 PRO F CA 1
ATOM 1848 C C . PRO F 1 7 ? -6.245 18.228 13.103 1.00 6.20 7 PRO F C 1
ATOM 1849 O O . PRO F 1 7 ? -6.846 19.011 12.391 1.00 5.80 7 PRO F O 1
ATOM 1875 N N . GLY F 1 9 ? -4.663 19.438 9.705 1.00 5.20 9 GLY F N 1
ATOM 1876 C CA . GLY F 1 9 ? -5.119 19.274 8.338 1.00 5.23 9 GLY F CA 1
ATOM 1877 C C . GLY F 1 9 ? -4.248 18.380 7.492 1.00 5.04 9 GLY F C 1
ATOM 1878 O O . GLY F 1 9 ? -3.196 17.908 7.949 1.00 4.99 9 GLY F O 1
ATOM 1882 N N . PRO F 1 10 ? -4.660 18.173 6.244 1.00 5.11 10 PRO F N 1
ATOM 1883 C CA . PRO F 1 10 ? -3.895 17.355 5.301 1.00 5.56 10 PRO F CA 1
ATOM 1884 C C . PRO F 1 10 ? -2.521 17.944 5.090 1.00 5.50 10 PRO F C 1
ATOM 1885 O O . PRO F 1 10 ? -2.327 19.149 5.244 1.00 5.42 10 PRO F O 1
ATOM 1911 N N . GLY F 1 12 ? 0.554 19.589 3.105 1.00 5.47 12 GLY F N 1
ATOM 1912 C CA . GLY F 1 12 ? 0.633 20.519 2.005 1.00 5.08 12 GLY F CA 1
ATOM 1913 C C . GLY F 1 12 ? 1.166 19.868 0.743 1.00 5.55 12 GLY F C 1
ATOM 1914 O O . GLY F 1 12 ? 1.514 18.669 0.751 1.00 6.92 12 GLY F O 1
ATOM 1931 N N . PRO F 1 14 ? 3.631 19.178 -2.517 1.00 6.26 14 PRO F N 1
ATOM 1932 C CA . PRO F 1 14 ? 5.089 19.175 -2.766 1.00 4.93 14 PRO F CA 1
ATOM 1933 C C . PRO F 1 14 ? 5.549 20.569 -3.093 1.00 6.10 14 PRO F C 1
ATOM 1934 O O . PRO F 1 14 ? 4.782 21.386 -3.622 1.00 7.07 14 PRO F O 1
ATOM 1945 N N . GLY F 1 15 ? 6.804 20.850 -2.768 1.00 7.29 15 GLY F N 1
ATOM 1946 C CA . GLY F 1 15 ? 7.366 22.146 -3.004 1.00 6.70 15 GLY F CA 1
ATOM 1947 C C . GLY F 1 15 ? 7.670 22.389 -4.481 1.00 5.53 15 GLY F C 1
ATOM 1948 O O . GLY F 1 15 ? 7.419 21.537 -5.351 1.00 6.41 15 GLY F O 1
ATOM 1952 N N . PRO F 1 16 ? 8.214 23.561 -4.760 1.00 6.09 16 PRO F N 1
ATOM 1953 C CA . PRO F 1 16 ? 8.604 23.885 -6.133 1.00 8.06 16 PRO F CA 1
ATOM 1954 C C . PRO F 1 16 ? 9.770 23.023 -6.602 1.00 6.94 16 PRO F C 1
ATOM 1955 O O . PRO F 1 16 ? 10.526 22.462 -5.806 1.00 5.53 16 PRO F O 1
ATOM 1966 N N . ARG F 1 17 ? 9.893 22.918 -7.919 1.00 6.06 17 ARG F N 1
ATOM 1967 C CA . ARG F 1 17 ? 11.006 22.181 -8.508 1.00 5.92 17 ARG F CA 1
ATOM 1968 C C . ARG F 1 17 ? 12.306 22.843 -8.104 1.00 6.42 17 ARG F C 1
ATOM 1969 O O . ARG F 1 17 ? 12.392 24.067 -8.029 1.00 6.18 17 ARG F O 1
ATOM 1996 N N . PRO F 1 19 ? 16.388 23.819 -8.223 1.00 5.95 19 PRO F N 1
ATOM 1997 C CA . PRO F 1 19 ? 17.122 24.698 -9.145 1.00 6.32 19 PRO F CA 1
ATOM 1998 C C . PRO F 1 19 ? 17.921 23.879 -10.149 1.00 6.26 19 PRO F C 1
ATOM 1999 O O . PRO F 1 19 ? 18.132 22.685 -9.953 1.00 6.16 19 PRO F O 1
ATOM 2025 N N . GLY F 1 21 ? 20.996 22.159 -12.154 1.00 7.04 21 GLY F N 1
ATOM 2026 C CA . GLY F 1 21 ? 22.288 21.639 -11.774 1.00 7.95 21 GLY F CA 1
ATOM 2027 C C . GLY F 1 21 ? 23.436 22.501 -12.240 1.00 7.50 21 GLY F C 1
ATOM 2028 O O . GLY F 1 21 ? 23.231 23.489 -12.936 1.00 7.73 21 GLY F O 1
ATOM 2032 N N . PRO F 1 22 ? 24.661 22.132 -11.834 1.00 8.84 22 PRO F N 1
ATOM 2033 C CA . PRO F 1 22 ? 25.833 22.880 -12.297 1.00 9.44 22 PRO F CA 1
ATOM 2034 C C . PRO F 1 22 ? 26.068 22.713 -13.800 1.00 9.83 22 PRO F C 1
ATOM 2035 O O . PRO F 1 22 ? 25.561 21.771 -14.428 1.00 6.47 22 PRO F O 1
ATOM 2060 N N . GLY F 1 24 ? 27.769 21.522 -17.165 1.00 7.03 24 GLY F N 1
ATOM 2061 C CA . GLY F 1 24 ? 28.370 20.243 -17.469 1.00 7.50 24 GLY F CA 1
ATOM 2062 C C . GLY F 1 24 ? 29.888 20.356 -17.559 1.00 7.92 24 GLY F C 1
ATOM 2063 O O . GLY F 1 24 ? 30.443 21.460 -17.543 1.00 8.01 24 GLY F O 1
ATOM 2067 N N . PRO F 1 25 ? 30.560 19.218 -17.664 1.00 6.65 25 PRO F N 1
ATOM 2068 C CA . PRO F 1 25 ? 32.025 19.247 -17.788 1.00 8.99 25 PRO F CA 1
ATOM 2069 C C . PRO F 1 25 ? 32.453 19.913 -19.064 1.00 9.46 25 PRO F C 1
ATOM 2070 O O . PRO F 1 25 ? 31.733 19.863 -20.064 1.00 7.74 25 PRO F O 1
ATOM 2096 N N . GLY F 1 27 ? 34.127 20.178 -22.630 1.00 10.20 27 GLY F N 1
ATOM 2097 C CA . GLY F 1 27 ? 34.205 19.170 -23.675 1.00 11.64 27 GLY F CA 1
ATOM 2098 C C . GLY F 1 27 ? 35.615 18.624 -23.860 1.00 12.15 27 GLY F C 1
ATOM 2099 O O . GLY F 1 27 ? 36.564 19.123 -23.253 1.00 11.19 27 GLY F O 1
ATOM 2103 N N . PRO F 1 28 ? 35.743 17.607 -24.711 1.00 14.53 28 PRO F N 1
ATOM 2104 C CA . PRO F 1 28 ? 37.043 16.977 -24.979 1.00 14.42 28 PRO F CA 1
ATOM 2105 C C . PRO F 1 28 ? 38.016 17.947 -25.632 1.00 14.95 28 PRO F C 1
ATOM 2106 O O . PRO F 1 28 ? 37.596 18.858 -26.344 1.00 11.67 28 PRO F O 1
ATOM 2132 N N . GLY F 1 30 ? 40.471 19.287 -28.512 1.00 13.76 30 GLY F N 1
ATOM 2133 C CA . GLY F 1 30 ? 40.393 19.182 -29.957 1.00 17.03 30 GLY F CA 1
ATOM 2134 C C . GLY F 1 30 ? 41.508 18.317 -30.519 1.00 23.03 30 GLY F C 1
ATOM 2135 O O . GLY F 1 30 ? 42.264 17.714 -29.758 1.00 22.04 30 GLY F O 1
#

B-factor: mean 13.95, std 11.33, range [3.72, 75.95]

Radius of gyration: 26.97 Å; Cα contacts (8 Å, |Δi|>4): 323; chains: 6; bounding box: 75×28×65 Å

Foldseek 3Di:
DDDDDDDPDDDDPDDDDPD/DCDDDDADDDDPDDDDDDD/DDDDDDDPDDDDPDDDDPD/DADDDDPDDDDPDDDDDDD/DDDDDDDPDDDDPDDDDDDD/DQDDDDPDDDDPDDDDDDD

Secondary structure (DSSP, 8-state):
-------------------/-------------------/-------------------/-------------------/--------------------/-------------------

Sequence (115 aa):
PGPGPGPGPGPRPGPGPGPGPGPGPGPGPRPGPGPGPGPGPGPGPGPGPRPGPGPGPGPGPGPGPGPRPGPGPGPGPGPGPGPGPGPRPGPGPGPGGPGPGPGPGPRPGPGPGPG